Protein AF-A0A853IQ71-F1 (afdb_monomer_lite)

Structure (mmCIF, N/CA/C/O backbone):
data_AF-A0A853IQ71-F1
#
_entry.id   AF-A0A853IQ71-F1
#
loop_
_atom_site.group_PDB
_atom_site.id
_atom_site.type_symbol
_atom_site.label_atom_id
_atom_site.label_alt_id
_atom_site.label_comp_id
_atom_site.label_asym_id
_atom_site.label_entity_id
_atom_site.label_seq_id
_atom_site.pdbx_PDB_ins_code
_atom_site.Cartn_x
_atom_site.Cartn_y
_atom_site.Cartn_z
_atom_site.occupancy
_atom_site.B_iso_or_equiv
_atom_site.auth_seq_id
_atom_site.auth_comp_id
_atom_site.auth_asym_id
_atom_site.auth_atom_id
_atom_site.pdbx_PDB_model_num
ATOM 1 N N . ASN A 1 1 ? -7.058 10.267 -13.508 1.00 46.28 1 ASN A N 1
ATOM 2 C CA . ASN A 1 1 ? -8.512 10.106 -13.281 1.00 46.28 1 ASN A CA 1
ATOM 3 C C . ASN A 1 1 ? -8.776 8.750 -12.656 1.00 46.28 1 ASN A C 1
ATOM 5 O O . ASN A 1 1 ? -8.855 7.761 -13.371 1.00 46.28 1 ASN A O 1
ATOM 9 N N . GLY A 1 2 ? -8.795 8.703 -11.323 1.00 61.72 2 GLY A N 1
ATOM 10 C CA . GLY A 1 2 ? -9.156 7.516 -10.544 1.00 61.72 2 GLY A CA 1
ATOM 11 C C . GLY A 1 2 ? -10.609 7.579 -10.076 1.00 61.72 2 GLY A C 1
ATOM 12 O O . GLY A 1 2 ? -11.263 8.614 -10.206 1.00 61.72 2 GLY A O 1
ATOM 13 N N . ARG A 1 3 ? -11.112 6.453 -9.567 1.00 38.59 3 ARG A N 1
ATOM 14 C CA . ARG A 1 3 ? -12.497 6.295 -9.113 1.00 38.59 3 ARG A CA 1
ATOM 15 C C . ARG A 1 3 ? -12.739 7.114 -7.831 1.00 38.59 3 ARG A C 1
ATOM 17 O O . ARG A 1 3 ? -11.868 7.093 -6.964 1.00 38.59 3 ARG A O 1
ATOM 24 N N . PRO A 1 4 ? -13.889 7.795 -7.691 1.00 45.88 4 PRO A N 1
ATOM 25 C CA . PRO A 1 4 ? -14.236 8.507 -6.468 1.00 45.88 4 PRO A CA 1
ATOM 26 C C . PRO A 1 4 ? -14.316 7.582 -5.250 1.00 45.88 4 PRO A C 1
ATOM 28 O O . PRO A 1 4 ? -14.776 6.442 -5.340 1.00 45.88 4 PRO A O 1
ATOM 31 N N . ASP A 1 5 ? -13.945 8.140 -4.109 1.00 48.78 5 ASP A N 1
ATOM 32 C CA . ASP A 1 5 ? -13.880 7.614 -2.743 1.00 48.78 5 ASP A CA 1
ATOM 33 C C . ASP A 1 5 ? -15.225 7.121 -2.157 1.00 48.78 5 ASP A C 1
ATOM 35 O O . ASP A 1 5 ? -15.291 6.740 -0.993 1.00 48.78 5 ASP A O 1
ATOM 39 N N . TYR A 1 6 ? -16.285 7.039 -2.973 1.00 46.84 6 TYR A N 1
ATOM 40 C CA . TYR A 1 6 ? -17.627 6.600 -2.571 1.00 46.84 6 TYR A CA 1
ATOM 41 C C . TYR A 1 6 ? -18.195 5.396 -3.352 1.00 46.84 6 TYR A C 1
ATOM 43 O O . TYR A 1 6 ? -19.349 5.032 -3.135 1.00 46.84 6 TYR A O 1
ATOM 51 N N . TRP A 1 7 ? -17.430 4.740 -4.240 1.00 36.75 7 TRP A N 1
ATOM 52 C CA . TRP A 1 7 ? -17.890 3.518 -4.929 1.00 36.75 7 TRP A CA 1
ATOM 53 C C . TRP A 1 7 ? -17.083 2.275 -4.524 1.00 36.75 7 TRP A C 1
ATOM 55 O O . TRP A 1 7 ? -15.884 2.227 -4.818 1.00 36.75 7 TRP A O 1
ATOM 65 N N . PRO A 1 8 ? -17.712 1.217 -3.967 1.00 40.53 8 PRO A N 1
ATOM 66 C CA . PRO A 1 8 ? -17.009 0.000 -3.562 1.00 40.53 8 PRO A CA 1
ATOM 67 C C . PRO A 1 8 ? -16.304 -0.633 -4.768 1.00 40.53 8 PRO A C 1
ATOM 69 O O . PRO A 1 8 ? -16.927 -0.952 -5.788 1.00 40.53 8 PRO A O 1
ATOM 72 N N . GLY A 1 9 ? -14.975 -0.730 -4.690 1.00 44.34 9 GLY A N 1
ATOM 73 C CA . GLY A 1 9 ? -14.126 -1.357 -5.702 1.00 44.34 9 GLY A CA 1
ATOM 74 C C . GLY A 1 9 ? -14.289 -2.875 -5.688 1.00 44.34 9 GLY A C 1
ATOM 75 O O . GLY A 1 9 ? -14.331 -3.488 -4.632 1.00 44.34 9 GLY A O 1
ATOM 76 N N . ALA A 1 10 ? -14.387 -3.496 -6.861 1.00 45.62 10 ALA A N 1
ATOM 77 C CA . ALA A 1 10 ? -14.596 -4.934 -7.025 1.00 45.62 10 ALA A CA 1
ATOM 78 C C . ALA A 1 10 ? -13.285 -5.738 -6.916 1.00 45.62 10 ALA A C 1
ATOM 80 O O . ALA A 1 10 ? -12.972 -6.508 -7.818 1.00 45.62 10 ALA A O 1
ATOM 81 N N . HIS A 1 11 ? -12.486 -5.527 -5.866 1.00 52.16 11 HIS A N 1
ATOM 82 C CA . HIS A 1 11 ? -11.143 -6.121 -5.791 1.00 52.16 11 HIS A CA 1
ATOM 83 C C . HIS A 1 11 ? -10.973 -7.254 -4.771 1.00 52.16 11 HIS A C 1
ATOM 85 O O . HIS A 1 11 ? -10.074 -8.059 -4.979 1.00 52.16 11 HIS A O 1
ATOM 91 N N . VAL A 1 12 ? -11.858 -7.428 -3.776 1.00 43.81 12 VAL A N 1
ATOM 92 C CA . VAL A 1 12 ? -11.895 -8.647 -2.937 1.00 43.81 12 VAL A CA 1
ATOM 93 C C . VAL A 1 12 ? -13.335 -8.952 -2.499 1.00 43.81 12 VAL A C 1
ATOM 95 O O . VAL A 1 12 ? -14.042 -8.088 -1.979 1.00 43.81 12 VAL A O 1
ATOM 98 N N . LYS A 1 13 ? -13.805 -10.190 -2.690 1.00 40.06 13 LYS A N 1
ATOM 99 C CA . LYS A 1 13 ? -15.112 -10.642 -2.182 1.00 40.06 13 LYS A CA 1
ATOM 100 C C . LYS A 1 13 ? -15.016 -10.703 -0.641 1.00 40.06 13 LYS A C 1
ATOM 102 O O . LYS A 1 13 ? -14.254 -11.515 -0.137 1.00 40.06 13 LYS A O 1
ATOM 107 N N . ASN A 1 14 ? -15.761 -9.835 0.063 1.00 43.97 14 ASN A N 1
ATOM 108 C CA . ASN A 1 14 ? -15.910 -9.687 1.536 1.00 43.97 14 ASN A CA 1
ATOM 109 C C . ASN A 1 14 ? -15.099 -8.607 2.300 1.00 43.97 14 ASN A C 1
ATOM 111 O O . ASN A 1 14 ? -15.303 -8.492 3.503 1.00 43.97 14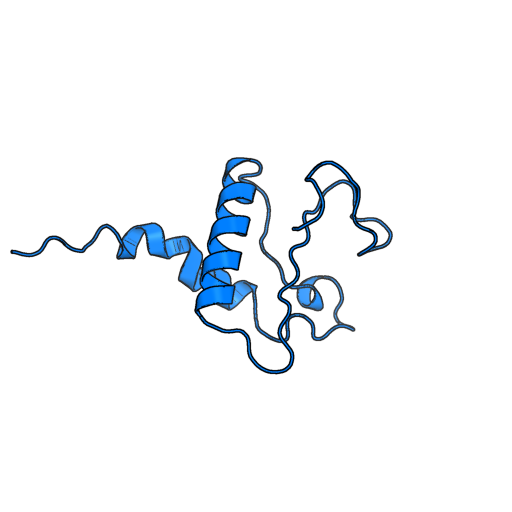 ASN A O 1
ATOM 115 N N . TYR A 1 15 ? -14.293 -7.743 1.661 1.00 50.72 15 TYR A N 1
ATOM 116 C CA . TYR A 1 15 ? -13.552 -6.667 2.379 1.00 50.72 15 TYR A CA 1
ATOM 117 C C . TYR A 1 15 ? -13.847 -5.225 1.919 1.00 50.72 15 TYR A C 1
ATOM 119 O O . TYR A 1 15 ? -13.287 -4.262 2.449 1.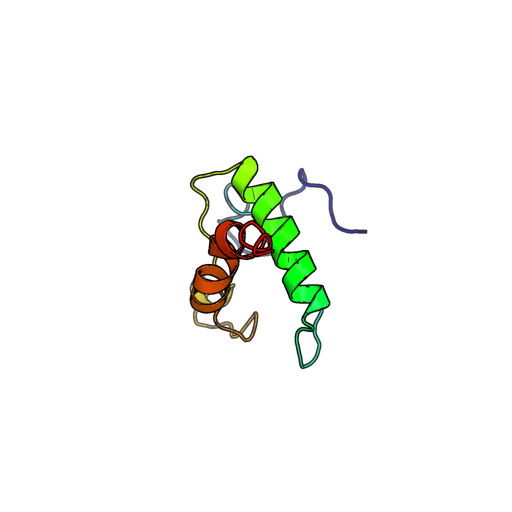00 50.72 15 TYR A O 1
ATOM 127 N N . ASN A 1 16 ? -14.782 -5.043 0.983 1.00 47.16 16 ASN A N 1
ATOM 128 C CA . ASN A 1 16 ? -15.077 -3.741 0.365 1.00 47.16 16 ASN A CA 1
ATOM 129 C C . ASN A 1 16 ? -15.785 -2.728 1.286 1.00 47.16 16 ASN A C 1
ATOM 131 O O . ASN A 1 16 ? -16.044 -1.608 0.857 1.00 47.16 16 ASN A O 1
ATOM 135 N N . GLN A 1 17 ? -16.128 -3.109 2.519 1.00 45.47 17 GLN A N 1
ATOM 136 C CA . GLN A 1 17 ? -16.751 -2.207 3.496 1.00 45.47 17 GLN A CA 1
ATOM 137 C C . GLN A 1 17 ? -15.735 -1.549 4.448 1.00 45.47 17 GLN A C 1
ATOM 139 O O . GLN A 1 17 ? -16.104 -0.603 5.137 1.00 45.47 17 GLN A O 1
ATOM 144 N N . TYR A 1 18 ? -14.469 -2.002 4.467 1.00 57.34 18 TYR A N 1
ATOM 145 C CA . TYR A 1 18 ? -13.471 -1.582 5.468 1.00 57.34 18 TYR A CA 1
ATOM 146 C C . TYR A 1 18 ? -12.052 -1.345 4.917 1.00 57.34 18 TYR A C 1
ATOM 148 O O . TYR A 1 18 ? -11.135 -1.119 5.702 1.00 57.34 18 TYR A O 1
ATOM 156 N N . SER A 1 19 ? -11.839 -1.395 3.596 1.00 58.03 19 SER A N 1
ATOM 157 C CA . SER A 1 19 ? -10.505 -1.232 2.993 1.00 58.03 19 SER A CA 1
ATOM 158 C C . SER A 1 19 ? -10.506 -0.272 1.799 1.00 58.03 19 SER A C 1
ATOM 160 O O . SER A 1 19 ? -11.461 -0.223 1.020 1.00 58.03 19 SER A O 1
ATOM 162 N N . LEU A 1 20 ? -9.420 0.496 1.656 1.00 71.75 20 LEU A N 1
ATOM 163 C CA . LEU A 1 20 ? -9.122 1.314 0.478 1.00 71.75 20 LEU A CA 1
ATOM 164 C C . LEU A 1 20 ? -7.991 0.649 -0.313 1.00 71.75 20 LEU A C 1
ATOM 166 O O . LEU A 1 20 ? -6.949 0.319 0.246 1.00 71.75 20 LEU A O 1
ATOM 170 N N . GLY A 1 21 ? -8.200 0.445 -1.616 1.00 77.56 21 GLY A N 1
ATOM 171 C CA . GLY A 1 21 ? -7.216 -0.174 -2.506 1.00 77.56 21 GLY A CA 1
ATOM 172 C C . GLY A 1 21 ? -6.609 0.836 -3.476 1.00 77.56 21 GLY A C 1
ATOM 173 O O . GLY A 1 21 ? -7.334 1.483 -4.229 1.00 77.56 21 GLY A O 1
ATOM 174 N N . VAL A 1 22 ? -5.279 0.935 -3.502 1.00 78.19 22 VAL A N 1
ATOM 175 C CA . VAL A 1 22 ? -4.513 1.704 -4.496 1.00 78.19 22 VAL A CA 1
ATOM 176 C C . VAL A 1 22 ? -3.698 0.740 -5.352 1.00 78.19 22 VAL A C 1
ATOM 178 O O . VAL A 1 22 ? -3.010 -0.137 -4.841 1.00 78.19 22 VAL A O 1
ATOM 181 N N . CYS A 1 23 ? -3.799 0.878 -6.674 1.00 80.81 23 CYS A N 1
ATOM 182 C CA . CYS A 1 23 ? -3.073 0.037 -7.619 1.00 80.81 23 CYS A CA 1
ATOM 183 C C . CYS A 1 23 ? -1.981 0.854 -8.309 1.00 80.81 23 CYS A C 1
ATOM 185 O O . CYS A 1 23 ? -2.255 1.893 -8.913 1.00 80.81 23 CYS A O 1
ATOM 187 N N . LEU A 1 24 ? -0.746 0.362 -8.237 1.00 75.25 24 LEU A N 1
ATOM 188 C CA . LEU A 1 24 ? 0.366 0.886 -9.014 1.00 75.25 24 LEU A CA 1
ATOM 189 C C . LEU A 1 24 ? 0.342 0.273 -10.414 1.00 75.25 24 LEU A C 1
ATOM 191 O O . LEU A 1 24 ? 0.520 -0.932 -10.579 1.00 75.25 24 LEU A O 1
ATOM 195 N N . ILE A 1 25 ? 0.162 1.110 -11.436 1.00 75.12 25 ILE A N 1
ATOM 196 C CA . ILE A 1 25 ? 0.279 0.673 -12.829 1.00 75.12 25 ILE A CA 1
ATOM 197 C C . ILE A 1 25 ? 1.768 0.622 -13.185 1.00 75.12 25 ILE A C 1
ATOM 199 O O . ILE A 1 25 ? 2.345 1.598 -13.666 1.00 75.12 25 ILE A O 1
ATOM 203 N N . ALA A 1 26 ? 2.400 -0.518 -12.923 1.00 62.72 26 ALA A N 1
ATOM 204 C CA . ALA A 1 26 ? 3.777 -0.808 -13.301 1.00 62.72 26 ALA A CA 1
ATOM 205 C C . ALA A 1 26 ? 3.821 -2.138 -14.062 1.00 62.72 26 ALA A C 1
ATOM 207 O O . ALA A 1 26 ? 3.178 -3.104 -13.661 1.00 62.72 26 ALA A O 1
ATOM 208 N N . ARG A 1 27 ? 4.553 -2.189 -15.183 1.00 62.22 27 ARG A N 1
ATOM 209 C CA . ARG A 1 27 ? 4.729 -3.439 -15.945 1.00 62.22 27 ARG A CA 1
ATOM 210 C C . ARG A 1 27 ? 5.798 -4.328 -15.307 1.00 62.22 27 ARG A C 1
ATOM 212 O O . ARG A 1 27 ? 5.523 -5.486 -15.029 1.00 62.22 27 ARG A O 1
ATOM 219 N N . ASN A 1 28 ? 6.979 -3.764 -15.035 1.00 65.56 28 ASN A N 1
ATOM 220 C CA . ASN A 1 28 ? 8.141 -4.526 -14.550 1.00 65.56 28 ASN A CA 1
ATOM 221 C C . ASN A 1 28 ? 8.838 -3.875 -13.346 1.00 65.56 28 ASN A C 1
ATOM 223 O O . ASN A 1 28 ? 9.445 -4.566 -12.535 1.00 65.56 28 ASN A O 1
ATOM 227 N N . THR A 1 29 ? 8.786 -2.547 -13.231 1.00 70.38 29 THR A N 1
ATOM 228 C CA . THR A 1 29 ? 9.489 -1.800 -12.183 1.00 70.38 29 THR A CA 1
ATOM 229 C C . THR A 1 29 ? 8.612 -0.649 -11.732 1.00 70.38 29 THR A C 1
ATOM 231 O O . THR A 1 29 ? 8.073 0.085 -12.562 1.00 70.38 29 THR A O 1
ATOM 234 N N . VAL A 1 30 ? 8.463 -0.505 -10.420 1.00 76.56 30 VAL A N 1
ATOM 235 C CA . VAL A 1 30 ? 7.816 0.660 -9.821 1.00 76.56 30 VAL A CA 1
ATOM 236 C C . VAL A 1 30 ? 8.837 1.792 -9.773 1.00 76.56 30 VAL A C 1
ATOM 238 O O . VAL A 1 30 ? 9.953 1.604 -9.293 1.00 76.56 30 VAL A O 1
ATOM 241 N N . THR A 1 31 ? 8.481 2.968 -10.284 1.00 81.62 31 THR A N 1
ATOM 242 C CA . THR A 1 31 ? 9.382 4.127 -10.257 1.00 81.62 31 THR A CA 1
ATOM 243 C C . THR A 1 31 ? 9.339 4.837 -8.905 1.00 81.62 31 THR A C 1
ATOM 2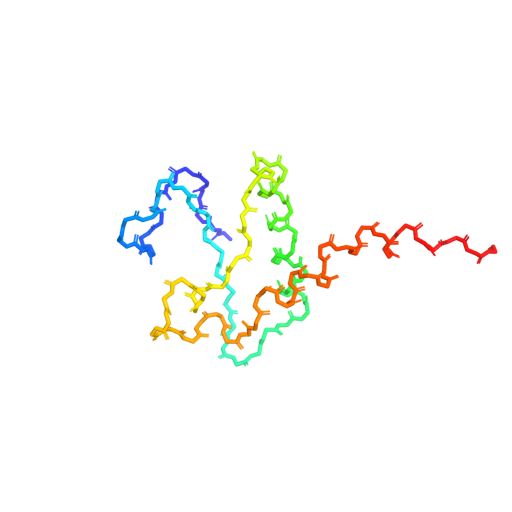45 O O . THR A 1 31 ? 8.325 4.818 -8.204 1.00 81.62 31 THR A O 1
ATOM 248 N N . SER A 1 32 ? 10.408 5.556 -8.555 1.00 82.81 32 SER A N 1
ATOM 249 C CA . SER A 1 32 ? 10.433 6.370 -7.332 1.00 82.81 32 SER A CA 1
ATOM 250 C C . SER A 1 32 ? 9.298 7.402 -7.301 1.00 82.81 32 SER A C 1
ATOM 252 O O . SER A 1 32 ? 8.685 7.608 -6.260 1.00 82.81 32 SER A O 1
ATOM 254 N N . ALA A 1 33 ? 8.943 7.995 -8.447 1.00 82.62 33 ALA A N 1
ATOM 255 C CA . ALA A 1 33 ? 7.821 8.933 -8.552 1.00 82.62 33 ALA A CA 1
ATOM 256 C C . ALA A 1 33 ? 6.459 8.269 -8.266 1.00 82.62 33 ALA A C 1
ATOM 258 O O . ALA A 1 33 ? 5.581 8.878 -7.649 1.00 82.62 33 ALA A O 1
ATOM 259 N N . GLN A 1 34 ? 6.289 7.009 -8.678 1.00 81.06 34 GLN A N 1
ATOM 260 C CA . GLN A 1 34 ? 5.108 6.213 -8.349 1.00 81.06 34 GLN A CA 1
ATOM 261 C C . GLN A 1 34 ? 5.047 5.892 -6.852 1.00 81.06 34 GLN A C 1
ATOM 263 O O . GLN A 1 34 ? 3.979 6.024 -6.261 1.00 81.06 34 GLN A O 1
ATOM 268 N N . LEU A 1 35 ? 6.177 5.544 -6.226 1.00 85.25 35 LEU A N 1
ATOM 269 C CA . LEU A 1 35 ? 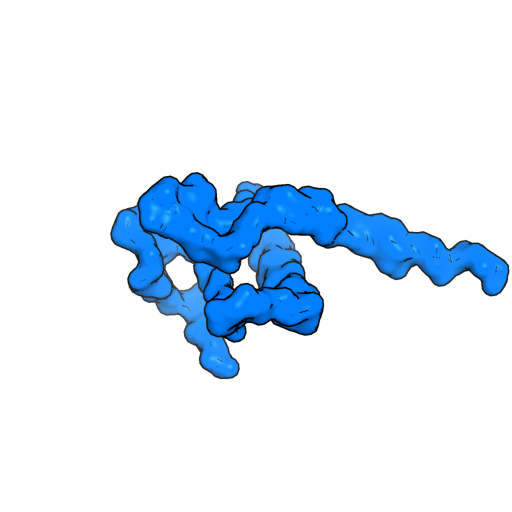6.246 5.299 -4.779 1.00 85.25 35 LEU A CA 1
ATOM 270 C C . LEU A 1 35 ? 5.982 6.566 -3.955 1.00 85.25 35 LEU A C 1
ATOM 272 O O . LEU A 1 35 ? 5.272 6.498 -2.957 1.00 85.25 35 LEU A O 1
ATOM 276 N N . VAL A 1 36 ? 6.486 7.727 -4.384 1.00 85.94 36 VAL A N 1
ATOM 277 C CA . VAL A 1 36 ? 6.187 9.021 -3.742 1.00 85.94 36 VAL A CA 1
ATOM 278 C C . VAL A 1 36 ? 4.697 9.341 -3.846 1.00 85.94 36 VAL A C 1
ATOM 280 O O . VAL A 1 36 ? 4.068 9.724 -2.861 1.00 85.94 36 VAL A O 1
ATOM 283 N N . SER A 1 37 ? 4.107 9.132 -5.024 1.00 85.62 37 SER A N 1
ATOM 284 C CA . SER A 1 37 ? 2.671 9.343 -5.228 1.00 85.62 37 SER A CA 1
ATOM 285 C C . SER A 1 37 ? 1.835 8.388 -4.367 1.00 85.62 37 SER A C 1
ATOM 287 O O . SER A 1 37 ? 0.870 8.814 -3.738 1.00 85.62 37 SER A O 1
ATOM 289 N N . LEU A 1 38 ? 2.236 7.114 -4.284 1.00 88.25 38 LEU A N 1
ATOM 290 C CA . LEU A 1 38 ? 1.618 6.111 -3.417 1.00 88.25 38 LEU A CA 1
ATOM 291 C C . LEU A 1 38 ? 1.698 6.510 -1.937 1.00 88.25 38 LEU A C 1
ATOM 293 O O . LEU A 1 38 ? 0.693 6.454 -1.235 1.00 88.25 38 LEU A O 1
ATOM 297 N N . HIS A 1 39 ? 2.868 6.955 -1.476 1.00 87.88 39 HIS A N 1
ATOM 298 C CA . HIS A 1 39 ? 3.073 7.427 -0.108 1.00 87.88 39 HIS A CA 1
ATOM 299 C C . HIS A 1 39 ? 2.135 8.589 0.247 1.00 87.88 39 HIS A C 1
ATOM 301 O O . HIS A 1 39 ? 1.555 8.595 1.333 1.00 87.88 39 HIS A O 1
ATOM 307 N N . ASN A 1 40 ? 1.946 9.555 -0.655 1.00 85.81 40 ASN A N 1
ATOM 308 C CA . ASN A 1 40 ? 1.051 10.689 -0.411 1.00 85.81 40 ASN A CA 1
ATOM 309 C C . ASN A 1 40 ? -0.411 10.239 -0.294 1.00 85.81 40 ASN A C 1
ATOM 311 O O . ASN A 1 40 ? -1.083 10.605 0.665 1.00 85.81 40 ASN A O 1
ATOM 315 N N . VAL A 1 41 ? -0.867 9.364 -1.198 1.00 87.31 41 VAL A N 1
ATOM 316 C CA . VAL A 1 41 ? -2.221 8.786 -1.139 1.00 87.31 41 VAL A CA 1
ATOM 317 C C . VAL A 1 41 ? -2.453 8.047 0.182 1.00 87.31 41 VAL A C 1
ATOM 319 O O . VAL A 1 41 ? -3.480 8.245 0.828 1.00 87.31 41 VAL A O 1
ATOM 322 N N . ILE A 1 42 ? -1.492 7.226 0.615 1.00 88.38 42 ILE A N 1
ATOM 323 C CA . ILE A 1 42 ? -1.592 6.485 1.879 1.00 88.38 42 ILE A CA 1
ATOM 324 C C . ILE A 1 42 ? -1.619 7.442 3.079 1.00 88.38 42 ILE A C 1
ATOM 326 O O . ILE A 1 42 ? -2.410 7.236 3.997 1.00 88.38 42 ILE A O 1
ATOM 330 N N . ASN A 1 43 ? -0.812 8.509 3.078 1.00 85.81 43 ASN A N 1
ATOM 331 C CA . ASN A 1 43 ? -0.852 9.516 4.143 1.00 85.81 43 ASN A CA 1
ATOM 332 C C . ASN A 1 43 ? -2.221 10.192 4.244 1.00 85.81 43 ASN A C 1
ATOM 334 O O . ASN A 1 43 ? -2.755 10.303 5.346 1.00 85.81 43 ASN A O 1
ATOM 338 N N . ASP A 1 44 ? -2.805 10.600 3.118 1.00 85.06 44 ASP A N 1
ATOM 339 C CA . ASP A 1 44 ? -4.126 11.233 3.098 1.00 85.06 44 ASP A CA 1
ATOM 340 C C . ASP A 1 44 ? -5.210 10.300 3.651 1.00 85.06 44 ASP A C 1
ATOM 342 O O . ASP A 1 44 ? -6.136 10.733 4.343 1.00 85.06 44 ASP A O 1
ATOM 346 N N . TRP A 1 45 ? -5.089 8.999 3.387 1.00 86.62 45 TRP A N 1
ATOM 347 C CA . TRP A 1 45 ? -5.983 7.994 3.952 1.00 86.62 45 TRP A CA 1
ATOM 348 C C . TRP A 1 45 ? -5.763 7.797 5.449 1.00 86.62 45 TRP A C 1
ATOM 350 O O . TRP A 1 45 ? -6.740 7.759 6.191 1.00 86.62 45 TRP A O 1
ATOM 360 N N . LEU A 1 46 ? -4.517 7.746 5.921 1.00 86.00 46 LEU A N 1
ATOM 361 C CA . LEU A 1 46 ? -4.210 7.604 7.348 1.00 86.00 46 LEU A CA 1
ATOM 362 C C . LEU A 1 46 ? -4.612 8.832 8.172 1.00 86.00 46 LEU A C 1
ATOM 364 O O . LEU A 1 46 ? -4.951 8.687 9.343 1.00 86.00 46 LEU A O 1
ATOM 368 N N . LEU A 1 47 ? -4.655 10.028 7.574 1.00 83.56 47 LEU A N 1
ATOM 369 C CA . LEU A 1 47 ? -5.240 11.206 8.226 1.00 83.56 47 LEU A CA 1
ATOM 370 C C . LEU A 1 47 ? -6.734 11.009 8.526 1.00 83.56 47 LEU A C 1
ATOM 372 O O . LEU A 1 47 ? -7.212 11.441 9.572 1.00 83.56 47 LEU A O 1
ATOM 376 N N . LYS A 1 48 ? -7.467 10.341 7.628 1.00 83.62 48 LYS A N 1
ATOM 377 C CA . LYS A 1 48 ? -8.897 10.027 7.802 1.00 83.62 48 LYS A CA 1
ATOM 378 C C . LYS A 1 48 ? -9.117 8.773 8.657 1.00 83.62 48 LYS A C 1
ATOM 380 O O . LYS A 1 48 ? -10.102 8.691 9.387 1.00 83.62 48 LYS A O 1
ATOM 385 N N . TYR A 1 49 ? -8.196 7.814 8.583 1.00 85.31 49 TYR A N 1
ATOM 386 C CA . TYR A 1 49 ? -8.278 6.499 9.218 1.00 85.31 49 TYR A CA 1
ATOM 387 C C . TYR A 1 49 ? -6.968 6.171 9.957 1.00 85.31 49 TYR A C 1
ATOM 389 O O . TYR A 1 49 ? -6.197 5.324 9.509 1.00 85.31 49 TYR A O 1
ATOM 397 N N . PRO A 1 50 ? -6.703 6.790 11.120 1.00 84.94 50 PRO A N 1
ATOM 398 C CA . PRO A 1 50 ? -5.405 6.697 11.802 1.00 84.94 50 PRO A CA 1
ATOM 399 C C . PRO A 1 50 ? -5.064 5.304 12.347 1.00 84.94 50 PRO A C 1
ATOM 401 O O . PRO A 1 50 ? -3.929 5.060 12.741 1.00 84.94 50 PRO A O 1
ATOM 404 N N . LYS A 1 51 ? -6.045 4.395 12.398 1.00 85.81 51 LYS A N 1
ATOM 405 C CA . LYS A 1 51 ? -5.871 3.000 12.828 1.00 85.81 51 LYS A CA 1
ATOM 406 C C . LYS A 1 51 ? -5.740 2.020 11.657 1.00 85.81 51 LYS A C 1
ATOM 408 O O . LYS A 1 51 ? -5.689 0.822 11.901 1.00 85.81 51 LYS A O 1
ATOM 413 N N . ALA A 1 52 ? -5.771 2.501 10.412 1.00 87.50 52 ALA A N 1
ATOM 414 C CA . ALA A 1 52 ? -5.660 1.631 9.250 1.00 87.50 52 ALA A CA 1
ATOM 415 C C . ALA A 1 52 ? -4.228 1.100 9.094 1.00 87.50 52 ALA A C 1
ATOM 417 O O . ALA A 1 52 ? -3.251 1.801 9.362 1.00 87.50 52 ALA A O 1
ATOM 418 N N . GLU A 1 53 ? -4.123 -0.141 8.634 1.00 89.12 53 GLU A N 1
ATOM 419 C CA . GLU A 1 53 ? -2.855 -0.801 8.335 1.00 89.12 53 GLU A CA 1
ATOM 420 C C . GLU A 1 53 ? -2.540 -0.695 6.838 1.00 89.12 53 GLU A C 1
ATOM 422 O O . GLU A 1 53 ? -3.441 -0.640 5.997 1.00 89.12 53 GLU A O 1
ATOM 427 N N . VAL A 1 54 ? -1.251 -0.655 6.500 1.00 90.12 54 VAL A N 1
ATOM 428 C CA . VAL A 1 54 ? -0.768 -0.554 5.116 1.00 90.12 54 VAL A CA 1
ATOM 429 C C . VAL A 1 54 ? -0.167 -1.895 4.722 1.00 90.12 54 VAL A C 1
ATOM 431 O O . VAL A 1 54 ? 0.887 -2.270 5.229 1.00 90.12 54 VAL A O 1
ATOM 434 N N . LEU A 1 55 ? -0.854 -2.608 3.830 1.00 89.44 55 LEU A N 1
ATOM 435 C CA . LEU A 1 55 ? -0.539 -3.982 3.436 1.00 89.44 55 LEU A CA 1
ATOM 436 C C . LEU A 1 55 ? -0.519 -4.122 1.910 1.00 89.44 55 LEU A C 1
ATOM 438 O O . LEU A 1 55 ? -1.226 -3.406 1.193 1.00 89.44 55 LEU A O 1
ATOM 442 N N . GLY A 1 56 ? 0.284 -5.056 1.410 1.00 87.75 56 GLY A N 1
ATOM 443 C CA . GLY A 1 56 ? 0.252 -5.519 0.029 1.00 87.75 56 GLY A CA 1
ATOM 444 C C . GLY A 1 56 ? -0.881 -6.515 -0.216 1.00 87.75 56 GLY A C 1
ATOM 445 O O . GLY A 1 56 ? -1.427 -7.120 0.702 1.00 87.75 56 GLY A O 1
ATOM 446 N N . HIS A 1 57 ? -1.242 -6.719 -1.486 1.00 84.69 57 HIS A N 1
ATOM 447 C CA . HIS A 1 57 ? -2.271 -7.704 -1.840 1.00 84.69 57 HIS A CA 1
ATOM 448 C C . HIS A 1 57 ? -1.805 -9.136 -1.519 1.00 84.69 57 HIS A C 1
ATOM 450 O O . HIS A 1 57 ? -2.602 -9.937 -1.046 1.00 84.69 57 HIS A O 1
ATOM 456 N N . CYS A 1 58 ? -0.516 -9.431 -1.696 1.00 84.38 58 CYS A N 1
ATOM 457 C CA . CYS A 1 58 ? 0.116 -10.692 -1.308 1.00 84.38 58 CYS A CA 1
ATOM 458 C C . CYS A 1 58 ? 0.035 -10.985 0.196 1.00 84.38 58 CYS A C 1
ATOM 460 O O . CYS A 1 58 ? -0.020 -12.148 0.583 1.00 84.38 58 CYS A O 1
ATOM 462 N N . ASP A 1 59 ? -0.017 -9.946 1.036 1.00 83.69 59 ASP A N 1
ATOM 463 C CA . ASP A 1 59 ? -0.108 -10.096 2.494 1.00 83.69 59 ASP A CA 1
ATOM 464 C C . ASP A 1 59 ? -1.520 -10.521 2.932 1.00 83.69 59 ASP A C 1
ATOM 466 O O . ASP A 1 59 ? -1.700 -11.104 3.999 1.00 83.69 59 ASP A O 1
ATOM 470 N N . LEU A 1 60 ? -2.529 -10.247 2.094 1.00 82.44 60 LEU A N 1
ATOM 471 C CA . LEU A 1 60 ? -3.932 -10.606 2.321 1.00 82.44 60 LEU A CA 1
ATOM 472 C C . LEU A 1 60 ? -4.354 -11.876 1.568 1.00 82.44 60 LEU A C 1
ATOM 474 O O . LEU A 1 60 ? -5.238 -12.600 2.024 1.00 82.44 60 LEU A O 1
ATOM 478 N N . ASP A 1 61 ? -3.741 -12.144 0.415 1.00 80.81 61 ASP A N 1
ATOM 479 C CA . ASP A 1 61 ? -3.964 -13.331 -0.410 1.00 80.81 61 ASP A CA 1
ATOM 480 C C . ASP A 1 61 ? -2.601 -13.936 -0.801 1.00 80.81 61 ASP A C 1
ATOM 482 O O . ASP A 1 61 ? -1.992 -13.496 -1.783 1.00 80.81 61 ASP A O 1
ATOM 486 N N . PRO A 1 62 ? -2.124 -14.968 -0.071 1.00 76.75 62 PRO A N 1
ATOM 487 C CA . PRO A 1 62 ? -0.834 -15.614 -0.327 1.00 76.75 62 PRO A CA 1
ATOM 488 C C . PRO A 1 62 ? -0.696 -16.221 -1.732 1.00 76.75 62 PRO A C 1
ATOM 490 O O . PRO A 1 62 ? 0.412 -16.531 -2.166 1.00 76.75 62 PRO A O 1
ATOM 493 N N . GLY A 1 63 ? -1.803 -16.406 -2.463 1.00 80.44 63 GLY A N 1
ATOM 494 C CA . GLY A 1 63 ? -1.794 -16.854 -3.856 1.00 80.44 63 GLY A CA 1
ATOM 495 C C . GLY A 1 63 ? -1.451 -15.749 -4.862 1.00 80.44 63 GLY A C 1
ATOM 496 O O . GLY A 1 63 ? -1.396 -16.011 -6.068 1.00 80.44 63 GLY A O 1
ATOM 497 N N . LYS A 1 64 ? -1.252 -14.507 -4.408 1.00 78.62 64 LYS A N 1
ATOM 498 C CA . LYS A 1 64 ? -0.910 -13.351 -5.242 1.00 78.62 64 LYS A CA 1
ATOM 499 C C . LYS A 1 64 ? 0.507 -12.896 -4.955 1.00 78.62 64 LYS A C 1
ATOM 501 O O . LYS A 1 64 ? 0.942 -12.831 -3.817 1.00 78.62 64 LYS A O 1
ATOM 506 N N . THR A 1 65 ? 1.201 -12.483 -6.007 1.00 80.88 65 THR A N 1
ATOM 507 C CA . THR A 1 65 ? 2.516 -11.844 -5.885 1.00 80.88 65 THR A CA 1
ATOM 508 C C . THR A 1 65 ? 2.419 -10.320 -5.884 1.00 80.88 65 THR A C 1
ATOM 510 O O . THR A 1 65 ? 3.360 -9.652 -5.485 1.00 80.88 65 THR A O 1
ATOM 513 N N . CYS A 1 66 ? 1.283 -9.753 -6.309 1.00 77.25 66 CYS A N 1
ATOM 514 C CA . CYS A 1 66 ? 1.029 -8.310 -6.323 1.00 77.25 66 CYS A CA 1
ATOM 515 C C . CYS A 1 66 ? 1.187 -7.708 -4.910 1.00 77.25 66 CYS A C 1
ATOM 517 O O . CYS A 1 66 ? 0.614 -8.259 -3.977 1.00 77.25 66 CYS A O 1
ATOM 519 N N . PRO A 1 67 ? 1.882 -6.570 -4.728 1.00 81.62 67 PRO A N 1
ATOM 520 C CA . PRO A 1 67 ? 2.399 -5.655 -5.752 1.00 81.62 67 PRO A CA 1
ATOM 521 C C . PRO A 1 67 ? 3.822 -5.962 -6.253 1.00 81.62 67 PRO A C 1
ATOM 523 O O . PRO A 1 67 ? 4.442 -5.111 -6.884 1.00 81.62 67 PRO A O 1
ATOM 526 N N . ASN A 1 68 ? 4.325 -7.175 -6.027 1.00 83.06 68 ASN A N 1
ATOM 527 C CA . ASN A 1 68 ? 5.670 -7.650 -6.370 1.00 83.06 68 ASN A CA 1
ATOM 528 C C . ASN A 1 68 ? 6.796 -6.909 -5.626 1.00 83.06 68 ASN A C 1
ATOM 530 O O . ASN A 1 68 ? 7.923 -6.839 -6.111 1.00 83.06 68 ASN A O 1
ATOM 534 N N . PHE A 1 69 ? 6.492 -6.362 -4.449 1.00 84.75 69 PHE A N 1
ATOM 535 C CA . PHE A 1 69 ? 7.470 -5.876 -3.480 1.00 84.75 69 PHE A CA 1
ATOM 536 C C . PHE A 1 69 ? 6.890 -5.984 -2.067 1.00 84.75 69 PHE A C 1
ATOM 538 O O . PHE A 1 69 ? 5.673 -6.067 -1.897 1.00 84.75 69 PHE A O 1
ATOM 545 N N . ASP A 1 70 ? 7.766 -5.966 -1.066 1.00 87.75 70 ASP A N 1
ATOM 546 C CA . ASP A 1 70 ? 7.380 -6.001 0.343 1.00 87.75 70 ASP A CA 1
ATOM 547 C C . ASP A 1 70 ? 6.871 -4.621 0.795 1.00 87.75 70 ASP A C 1
ATOM 549 O O . ASP A 1 70 ? 7.646 -3.681 1.015 1.00 87.75 70 ASP A O 1
ATOM 553 N N . VAL A 1 71 ? 5.545 -4.498 0.900 1.00 89.81 71 VAL A N 1
ATOM 554 C CA . VAL A 1 71 ? 4.867 -3.254 1.288 1.00 89.81 71 VAL A CA 1
ATOM 555 C C . VAL A 1 71 ? 5.121 -2.910 2.750 1.00 89.81 71 VAL A C 1
ATOM 557 O O . VAL A 1 71 ? 5.300 -1.733 3.061 1.00 89.81 71 VAL A O 1
ATOM 560 N N . ILE A 1 72 ? 5.170 -3.908 3.634 1.00 89.38 72 ILE A N 1
ATOM 561 C CA . ILE A 1 72 ? 5.360 -3.712 5.075 1.00 89.38 72 ILE A CA 1
ATOM 562 C C . ILE A 1 72 ? 6.754 -3.132 5.326 1.00 89.38 72 ILE A C 1
ATOM 564 O O . ILE A 1 72 ? 6.888 -2.094 5.984 1.00 89.38 72 ILE A O 1
ATOM 568 N N . SER A 1 73 ? 7.784 -3.749 4.740 1.00 89.50 73 SER A N 1
ATOM 569 C CA . SER A 1 73 ? 9.164 -3.271 4.838 1.00 89.50 73 SER A CA 1
ATOM 570 C C . SER A 1 73 ? 9.313 -1.878 4.228 1.00 89.50 73 SER A C 1
ATOM 572 O O . SER A 1 73 ? 9.856 -0.986 4.881 1.00 89.50 73 SER A O 1
ATOM 574 N N . TRP A 1 74 ? 8.771 -1.640 3.027 1.00 90.06 74 TRP A N 1
ATOM 575 C CA . TRP A 1 74 ? 8.793 -0.312 2.402 1.00 90.06 74 TRP 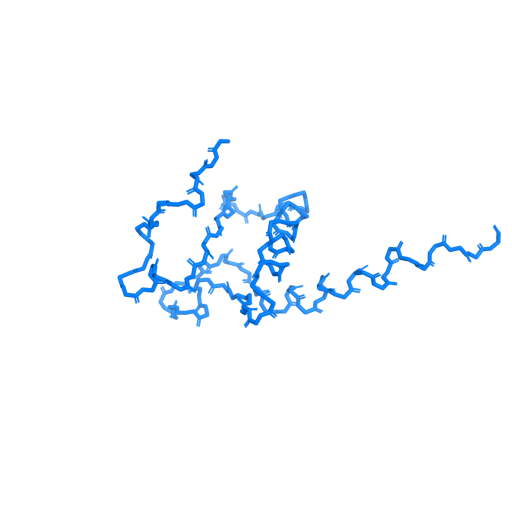A CA 1
ATOM 576 C C . TRP A 1 74 ? 8.127 0.751 3.285 1.00 90.06 74 TRP A C 1
ATOM 578 O O . TRP A 1 74 ? 8.730 1.791 3.557 1.00 90.06 74 TRP A O 1
ATOM 588 N N . TRP A 1 75 ? 6.914 0.480 3.778 1.00 91.25 75 TRP A N 1
ATOM 589 C CA . TRP A 1 75 ? 6.156 1.419 4.601 1.00 91.25 75 TRP A CA 1
ATOM 590 C C . TRP A 1 75 ? 6.872 1.732 5.914 1.00 91.25 75 TRP A C 1
ATOM 592 O O . TRP A 1 75 ? 6.889 2.886 6.334 1.00 91.25 75 TRP A O 1
ATOM 602 N N . SER A 1 76 ? 7.522 0.742 6.536 1.00 89.00 76 SER A N 1
ATOM 603 C CA . SER A 1 76 ? 8.295 0.943 7.767 1.00 89.00 76 SER A CA 1
ATOM 604 C C . SER A 1 76 ? 9.415 1.978 7.614 1.00 89.00 76 SER A C 1
ATOM 606 O O . SER A 1 76 ? 9.667 2.729 8.550 1.00 89.00 76 SER A O 1
ATOM 608 N N . VAL A 1 77 ? 10.021 2.061 6.425 1.00 87.44 77 VAL A N 1
ATOM 609 C CA . VAL A 1 77 ? 11.081 3.023 6.106 1.00 87.44 77 VAL A CA 1
ATOM 610 C C . VAL A 1 77 ? 10.495 4.396 5.784 1.00 87.44 77 VAL A C 1
ATOM 612 O O . VAL A 1 77 ? 11.001 5.413 6.256 1.00 87.44 77 VAL A O 1
ATOM 615 N N . VAL A 1 78 ? 9.430 4.452 4.975 1.00 84.31 78 VAL A N 1
ATOM 616 C CA . VAL A 1 78 ? 8.920 5.735 4.463 1.00 84.31 78 VAL A CA 1
ATOM 617 C C . VAL A 1 78 ? 7.960 6.451 5.411 1.00 84.31 78 VAL A C 1
ATOM 619 O O . VAL A 1 78 ? 7.910 7.680 5.384 1.00 84.31 78 VAL A O 1
ATOM 622 N N . LYS A 1 79 ? 7.251 5.734 6.296 1.00 79.62 79 LYS A N 1
ATOM 623 C CA . LYS A 1 79 ? 6.326 6.339 7.276 1.00 79.62 79 LYS A CA 1
ATOM 624 C C . LYS A 1 79 ? 7.025 7.333 8.212 1.00 79.62 79 LYS A C 1
ATOM 626 O O . LYS A 1 79 ? 6.414 8.303 8.657 1.00 79.62 79 LYS A O 1
ATOM 631 N N . ASP A 1 80 ? 8.315 7.108 8.468 1.00 69.06 80 ASP A N 1
ATOM 632 C CA . ASP A 1 80 ? 9.138 7.907 9.375 1.00 69.06 80 ASP A CA 1
ATOM 633 C C . ASP A 1 80 ? 9.864 9.065 8.668 1.00 69.06 80 ASP A C 1
ATOM 635 O O . ASP A 1 80 ? 10.482 9.893 9.338 1.00 69.06 80 ASP A O 1
ATOM 639 N N . ILE A 1 81 ? 9.742 9.218 7.338 1.00 56.94 81 ILE A N 1
ATOM 640 C CA . ILE A 1 81 ? 10.387 10.309 6.575 1.00 56.94 81 ILE A CA 1
ATOM 641 C C . ILE A 1 81 ? 9.881 11.704 6.993 1.00 56.94 81 ILE A C 1
ATOM 643 O O . ILE A 1 81 ? 10.567 12.701 6.759 1.00 56.94 81 ILE A O 1
ATOM 647 N N . ARG A 1 82 ? 8.784 11.806 7.762 1.00 52.03 82 ARG A N 1
ATOM 648 C CA . ARG A 1 82 ? 8.453 13.050 8.488 1.00 52.03 82 ARG A CA 1
ATOM 649 C C . ARG A 1 82 ? 9.574 13.530 9.425 1.00 52.03 82 ARG A C 1
ATOM 651 O O . ARG A 1 82 ? 9.635 14.722 9.700 1.00 52.03 82 ARG A O 1
ATOM 658 N N . ARG A 1 83 ? 10.474 12.648 9.882 1.00 48.91 83 ARG A N 1
ATOM 659 C CA . ARG A 1 83 ? 11.672 13.014 10.662 1.00 48.91 83 ARG A CA 1
ATOM 660 C C . ARG A 1 83 ? 12.877 13.383 9.791 1.00 48.91 83 ARG A C 1
ATOM 662 O O . ARG A 1 83 ? 13.752 14.084 10.279 1.00 48.91 83 ARG A O 1
ATOM 669 N N . TYR A 1 84 ? 12.930 12.953 8.528 1.00 44.84 84 TYR A N 1
ATOM 670 C CA . TYR A 1 84 ? 14.078 13.210 7.645 1.00 44.84 84 TYR A CA 1
ATOM 671 C C . TYR A 1 84 ? 13.938 14.519 6.852 1.00 44.84 84 TYR A C 1
ATOM 673 O O . TYR A 1 84 ? 14.926 15.205 6.615 1.00 44.84 84 TYR A O 1
ATOM 681 N N . SER A 1 85 ? 12.716 14.935 6.499 1.00 46.34 85 SER A N 1
ATOM 682 C CA . SER A 1 85 ? 12.488 16.216 5.802 1.00 46.34 85 SER A CA 1
ATOM 683 C C . SER A 1 85 ? 12.411 17.444 6.725 1.00 46.34 85 SER A C 1
ATOM 685 O O . SER A 1 85 ? 12.325 18.558 6.222 1.00 46.34 85 SER A O 1
ATOM 687 N N . GLN A 1 86 ? 12.464 17.269 8.052 1.00 49.00 86 GLN A N 1
ATOM 688 C CA . GLN A 1 86 ? 12.554 18.370 9.031 1.00 49.00 86 GLN A CA 1
ATOM 689 C C . GLN A 1 86 ? 13.958 18.536 9.651 1.00 49.00 86 GLN A C 1
ATOM 691 O O . GLN A 1 86 ? 14.130 19.358 10.543 1.00 49.00 86 GLN A O 1
ATOM 696 N N . GLY A 1 87 ? 14.963 17.786 9.182 1.00 42.22 87 GLY A N 1
ATOM 697 C CA . GLY A 1 87 ? 16.344 17.825 9.688 1.00 42.22 87 GLY A CA 1
ATOM 698 C C . GLY A 1 87 ? 17.353 18.508 8.759 1.00 42.22 87 GLY A C 1
ATOM 699 O O . GLY A 1 87 ? 18.534 18.204 8.830 1.00 42.22 87 GLY A O 1
ATOM 700 N N . GLY A 1 88 ? 16.903 19.377 7.852 1.00 40.75 88 GLY A N 1
ATOM 701 C CA . GLY A 1 88 ? 17.773 20.171 6.980 1.00 40.75 88 GLY A CA 1
ATOM 702 C C . GLY A 1 88 ? 17.878 21.613 7.461 1.00 40.75 88 GLY A C 1
ATOM 703 O O . GLY A 1 88 ? 17.409 22.509 6.767 1.00 40.75 88 GLY A O 1
ATOM 704 N N . ASN A 1 89 ? 18.430 21.827 8.655 1.00 48.66 89 ASN A N 1
ATOM 705 C CA . ASN A 1 89 ? 18.922 23.138 9.072 1.00 48.66 89 ASN A CA 1
ATOM 706 C C . ASN A 1 89 ? 20.158 22.963 9.959 1.00 48.66 89 ASN A C 1
ATOM 708 O O . ASN A 1 89 ? 20.065 23.080 11.177 1.00 48.66 89 ASN A O 1
ATOM 712 N N . 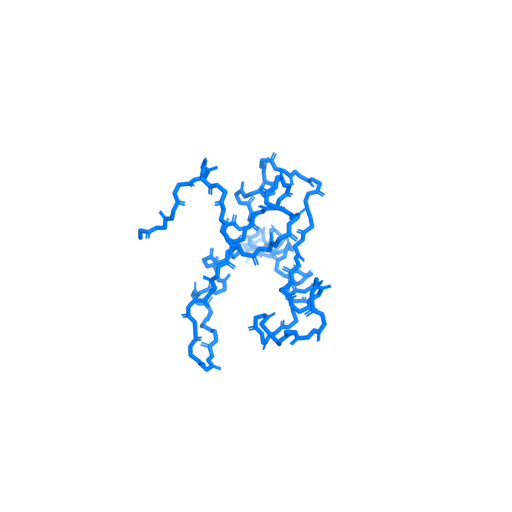ASP A 1 90 ? 21.287 22.676 9.313 1.00 43.00 90 ASP A N 1
ATOM 713 C CA . ASP A 1 90 ? 22.616 22.850 9.888 1.00 43.00 90 ASP A CA 1
ATOM 714 C C . ASP A 1 90 ? 23.396 23.837 8.996 1.00 43.00 90 ASP A C 1
ATOM 716 O O . ASP A 1 90 ? 23.754 23.504 7.861 1.00 43.00 90 ASP A O 1
ATOM 720 N N . ASN A 1 91 ? 23.665 25.012 9.585 1.00 38.25 91 ASN A N 1
ATOM 721 C CA . ASN A 1 91 ? 24.387 26.219 9.125 1.00 38.25 91 ASN A CA 1
ATOM 722 C C . ASN A 1 91 ? 23.587 27.306 8.396 1.00 38.25 91 ASN A C 1
ATOM 724 O O . ASN A 1 91 ? 23.399 27.215 7.164 1.00 38.25 91 ASN A O 1
#

Organism: NCBI:txid2994442

InterPro domains:
  IPR002502 N-acetylmuramoyl-L-alanine amidase domain [PF01510] (11-68)
  IPR036505 N-acetylmuramoyl-L-alanine amidase/PGRP domain superfamily [G3DSA:3.40.80.10] (1-84)
  IPR036505 N-acetylmuramoyl-L-alanine amidase/PGRP domain superfamily [SSF55846] (2-80)

Sequence (91 aa):
NGRPDYWPGAHVKNYNQYSLGVCLIARNTVTSAQLVSLHNVINDWLLKYPKAEVLGHCDLDPGKTCPNFDVISWWSVVKDIRRYSQGGNDN

Secondary structure (DSSP, 8-state):
-PPPTTS--TTSTTTTTT--------SS---HHHHHHHHHHHHHHHHH-TT-----HHHH-TT--TTSS-HHHHHHHHGGGGGTTT-----

pLDDT: mean 70.78, std 17.97, range [36.75, 91.25]

Radius of gyration: 14.96 Å; chains: 1; bounding box: 42×43×29 Å

Foldseek 3Di:
DDDDPPDQDPDDDPCSVPDDDDDDPDDDDQDPVSVVVVVVVVVVVCVVVVPDDFAFPCVVPVVDCPPVDGRNVVCVVVVCCVVVVVPPDDD